Protein AF-A0A348WIV4-F1 (afdb_monomer_lite)

Organism: NCBI:txid314263

Structure (mmCIF, N/CA/C/O backbone):
data_AF-A0A348WIV4-F1
#
_entry.id   AF-A0A348WIV4-F1
#
loop_
_atom_site.group_PDB
_atom_site.id
_atom_site.type_symbol
_atom_site.label_atom_id
_atom_site.label_alt_id
_atom_site.label_comp_id
_atom_site.label_asym_id
_atom_site.label_entity_id
_atom_site.label_seq_id
_atom_site.pdbx_PDB_ins_code
_atom_site.Cartn_x
_atom_site.Cartn_y
_atom_site.Cartn_z
_atom_site.occupancy
_atom_site.B_iso_or_equiv
_atom_site.auth_seq_id
_atom_site.auth_comp_id
_atom_site.auth_asym_id
_atom_site.auth_atom_id
_atom_site.pdbx_PDB_model_num
ATOM 1 N N . ARG A 1 1 ? 4.131 1.039 16.145 1.00 70.94 1 ARG A N 1
ATOM 2 C CA . ARG A 1 1 ? 3.441 2.192 15.502 1.00 70.94 1 ARG A CA 1
ATOM 3 C C . ARG A 1 1 ? 1.922 1.985 15.383 1.00 70.94 1 ARG A C 1
ATOM 5 O O . ARG A 1 1 ? 1.262 2.872 14.855 1.00 70.94 1 ARG A O 1
ATOM 12 N N . ALA A 1 2 ? 1.355 0.913 15.951 1.00 74.00 2 ALA A N 1
ATOM 13 C CA . ALA A 1 2 ? -0.050 0.547 15.786 1.00 74.00 2 ALA A CA 1
ATOM 14 C C . ALA A 1 2 ? -1.025 1.697 16.085 1.00 74.00 2 ALA A C 1
ATOM 16 O O . ALA A 1 2 ? -1.843 2.014 15.235 1.00 74.00 2 ALA A O 1
ATOM 17 N N . ALA A 1 3 ? -0.842 2.409 17.204 1.00 81.69 3 ALA A N 1
ATOM 18 C CA . ALA A 1 3 ? -1.698 3.540 17.572 1.00 81.69 3 ALA A CA 1
ATOM 19 C C . ALA A 1 3 ? -1.727 4.668 16.517 1.00 81.69 3 ALA A C 1
ATOM 21 O O . ALA A 1 3 ? -2.785 5.215 16.238 1.00 81.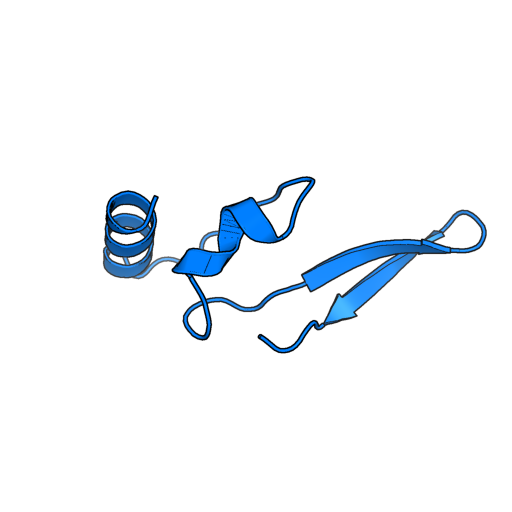69 3 ALA A O 1
ATOM 22 N N . LEU A 1 4 ? -0.592 4.972 15.872 1.00 84.88 4 LEU A N 1
ATOM 23 C CA . LEU A 1 4 ? -0.535 5.971 14.797 1.00 84.88 4 LEU A CA 1
ATOM 24 C C . LEU A 1 4 ? -1.310 5.498 13.560 1.00 84.88 4 LEU A C 1
ATOM 26 O O . LEU A 1 4 ? -2.015 6.278 12.929 1.00 84.88 4 LEU A O 1
ATOM 30 N N . TYR A 1 5 ? -1.174 4.222 13.199 1.00 86.50 5 TYR A N 1
ATOM 31 C CA . TYR A 1 5 ? -1.905 3.658 12.065 1.00 86.50 5 TYR A CA 1
ATOM 32 C C . TYR A 1 5 ? -3.404 3.569 12.333 1.00 86.50 5 TYR A C 1
ATOM 34 O O . TYR A 1 5 ? -4.196 3.818 11.428 1.00 86.50 5 TYR A O 1
ATOM 42 N N . ASP A 1 6 ? -3.792 3.287 13.573 1.00 84.62 6 ASP A N 1
ATOM 43 C CA . ASP A 1 6 ? -5.188 3.285 13.999 1.00 84.62 6 ASP A CA 1
ATOM 44 C C . ASP A 1 6 ? -5.798 4.687 13.889 1.00 84.62 6 ASP A C 1
ATOM 46 O O . ASP A 1 6 ? -6.891 4.831 13.343 1.00 84.62 6 ASP A O 1
ATOM 50 N N . GLU A 1 7 ? -5.069 5.724 14.313 1.00 86.75 7 GLU A N 1
ATOM 51 C CA . GLU A 1 7 ? -5.476 7.122 14.129 1.00 86.75 7 GLU A CA 1
ATOM 52 C C . GLU A 1 7 ? -5.621 7.486 12.643 1.00 86.75 7 GLU A C 1
ATOM 54 O O . GLU A 1 7 ? -6.632 8.069 12.255 1.00 86.75 7 GLU A O 1
ATOM 59 N N . ILE A 1 8 ? -4.668 7.089 11.790 1.00 86.56 8 ILE A N 1
ATOM 60 C CA . ILE A 1 8 ? -4.730 7.341 10.340 1.00 86.56 8 ILE A CA 1
ATOM 61 C C . ILE A 1 8 ? -5.945 6.650 9.709 1.00 86.56 8 ILE A C 1
ATOM 63 O O . ILE A 1 8 ? -6.660 7.271 8.923 1.00 86.56 8 ILE A O 1
ATOM 67 N N . CYS A 1 9 ? -6.220 5.393 10.064 1.00 85.81 9 CYS A N 1
ATOM 68 C CA . CYS A 1 9 ? -7.411 4.687 9.591 1.00 85.81 9 CYS A CA 1
ATOM 69 C C . CYS A 1 9 ? -8.705 5.352 10.089 1.00 85.81 9 CYS A C 1
ATOM 71 O O . CYS A 1 9 ? -9.679 5.439 9.340 1.00 85.81 9 CYS A O 1
ATOM 73 N N . ALA A 1 10 ? -8.719 5.842 11.332 1.00 88.50 10 ALA A N 1
ATOM 74 C CA . ALA A 1 10 ? -9.884 6.485 11.933 1.00 88.50 10 ALA A CA 1
ATOM 75 C C . ALA A 1 10 ? -10.237 7.837 11.288 1.00 88.50 10 ALA A C 1
ATOM 77 O O . ALA A 1 10 ? -11.396 8.248 11.348 1.00 88.50 10 ALA A O 1
ATOM 78 N N . LEU A 1 11 ? -9.284 8.506 10.626 1.00 90.06 11 LEU A N 1
ATOM 79 C CA . LEU A 1 11 ? -9.547 9.739 9.872 1.00 90.06 11 LEU A CA 1
ATOM 80 C C . LEU A 1 11 ? -10.504 9.527 8.686 1.00 90.06 11 LEU A C 1
ATOM 82 O O . LEU A 1 11 ? -11.078 10.498 8.196 1.00 90.06 11 LEU A O 1
ATOM 86 N N . GLY A 1 12 ? -10.672 8.287 8.206 1.00 85.12 12 GLY 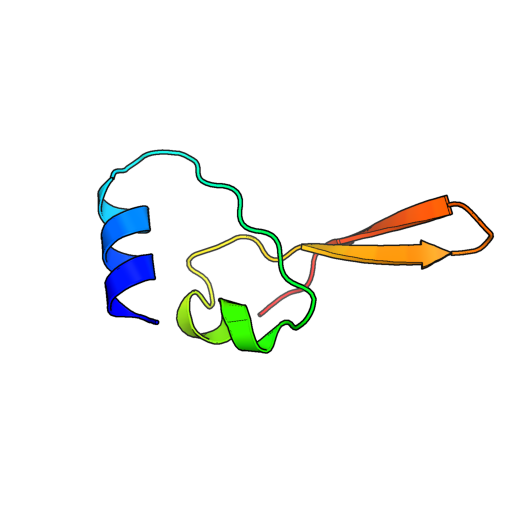A N 1
ATOM 87 C CA . GLY A 1 12 ? -11.573 7.966 7.094 1.00 85.12 12 GLY A CA 1
ATOM 88 C C . GLY A 1 12 ? -11.139 8.549 5.743 1.00 85.12 12 GLY A C 1
ATOM 89 O O . GLY A 1 12 ? -11.939 8.608 4.810 1.00 85.12 12 GLY A O 1
ATOM 90 N N . SER A 1 13 ? -9.887 8.997 5.633 1.00 87.38 13 SER A N 1
ATOM 91 C CA . SER A 1 13 ? -9.292 9.544 4.416 1.00 87.38 13 SER A CA 1
ATOM 92 C C . SER A 1 13 ? -8.352 8.534 3.756 1.00 87.38 13 SER A C 1
ATOM 94 O O . SER A 1 13 ? -7.888 7.578 4.377 1.00 87.38 13 SER A O 1
ATOM 96 N N . GLN A 1 14 ? -8.057 8.743 2.471 1.00 89.69 14 GLN A N 1
ATOM 97 C CA . GLN A 1 14 ? -7.015 7.979 1.795 1.00 89.69 14 GLN A CA 1
ATOM 98 C C . GLN A 1 14 ? -5.644 8.565 2.145 1.00 89.69 14 GLN A C 1
ATOM 100 O O . GLN A 1 14 ? -5.364 9.724 1.839 1.00 89.69 14 GLN A O 1
ATOM 105 N N . ALA A 1 15 ? -4.781 7.748 2.746 1.00 89.44 15 ALA A N 1
ATOM 106 C CA . ALA A 1 15 ? -3.404 8.103 3.065 1.00 89.44 15 ALA A CA 1
ATOM 107 C C . ALA A 1 15 ? -2.417 7.235 2.274 1.00 89.44 15 ALA A C 1
ATOM 109 O O . ALA A 1 15 ? -2.624 6.033 2.111 1.00 89.44 15 ALA A O 1
ATOM 110 N N . TRP A 1 16 ? -1.324 7.851 1.821 1.00 90.69 16 TRP A N 1
ATOM 111 C CA . TRP A 1 16 ? -0.180 7.170 1.215 1.00 90.69 16 TRP A CA 1
ATOM 112 C C . TRP A 1 16 ? 1.022 7.291 2.139 1.00 90.69 16 TRP A C 1
ATOM 114 O O . TRP A 1 16 ? 1.296 8.362 2.681 1.00 90.69 16 TRP A O 1
ATOM 124 N N . MET A 1 17 ? 1.750 6.195 2.305 1.00 90.38 17 MET A N 1
ATOM 125 C CA . MET A 1 17 ? 2.958 6.148 3.118 1.00 90.38 17 MET A CA 1
ATOM 126 C C . MET A 1 17 ? 4.044 5.432 2.328 1.00 90.38 17 MET A C 1
ATOM 128 O O . MET A 1 17 ? 3.765 4.474 1.614 1.00 90.38 17 MET A O 1
ATOM 132 N N . THR A 1 18 ? 5.278 5.914 2.438 1.00 93.56 18 THR A N 1
ATOM 133 C CA . THR A 1 18 ? 6.438 5.324 1.764 1.00 93.56 18 THR A CA 1
ATOM 134 C C . THR A 1 18 ? 7.526 5.046 2.787 1.00 93.56 18 THR A C 1
ATOM 136 O O . THR A 1 18 ? 7.646 5.743 3.797 1.00 93.56 18 THR A O 1
ATOM 139 N N . GLY A 1 19 ? 8.288 3.985 2.560 1.00 92.44 19 GLY A N 1
ATOM 140 C CA . GLY A 1 19 ? 9.356 3.548 3.446 1.00 92.44 19 GLY A CA 1
ATOM 141 C C . GLY A 1 19 ? 10.261 2.563 2.722 1.00 92.44 19 GLY A C 1
ATOM 142 O O . GLY A 1 19 ? 9.863 1.973 1.722 1.00 92.44 19 GLY A O 1
ATOM 143 N N . THR A 1 20 ? 11.488 2.410 3.208 1.00 90.44 20 THR A N 1
ATOM 144 C CA . THR A 1 20 ? 12.514 1.566 2.574 1.00 90.44 20 THR A CA 1
ATOM 145 C C . THR A 1 20 ? 12.498 0.113 3.050 1.00 90.44 20 THR A C 1
ATOM 147 O O . THR A 1 20 ? 13.237 -0.697 2.505 1.00 90.44 20 THR A O 1
ATOM 150 N N . GLY A 1 21 ? 11.692 -0.216 4.064 1.00 87.19 21 GLY A N 1
ATOM 151 C CA . GLY A 1 21 ? 11.581 -1.561 4.628 1.00 87.19 21 GLY A CA 1
ATOM 152 C C . GLY A 1 21 ? 10.123 -1.933 4.930 1.00 87.19 21 GLY A C 1
ATOM 153 O O . GLY A 1 21 ? 9.378 -1.081 5.434 1.00 87.19 21 GLY A O 1
ATOM 154 N N . PRO A 1 22 ? 9.686 -3.170 4.624 1.00 86.56 22 PRO A N 1
ATOM 155 C CA . PRO A 1 22 ? 8.311 -3.617 4.859 1.00 86.56 22 PRO A CA 1
ATOM 156 C C . PRO A 1 22 ? 7.949 -3.691 6.351 1.00 86.56 22 PRO A C 1
ATOM 158 O O . PRO A 1 22 ? 6.786 -3.516 6.717 1.00 86.56 22 PRO A O 1
ATOM 161 N N . GLU A 1 23 ? 8.929 -3.879 7.238 1.00 89.94 23 GLU A N 1
ATOM 162 C CA . GLU A 1 23 ? 8.746 -3.931 8.692 1.00 89.94 23 GLU A CA 1
ATOM 163 C C . GLU A 1 23 ? 8.185 -2.631 9.278 1.00 89.94 23 GLU A C 1
ATOM 165 O O . GLU A 1 23 ? 7.540 -2.652 10.327 1.00 89.94 23 GLU A O 1
ATOM 170 N N . LEU A 1 24 ? 8.370 -1.504 8.580 1.00 88.00 24 LEU A N 1
ATOM 171 C CA . LEU A 1 24 ? 7.780 -0.226 8.968 1.00 88.00 24 LEU A CA 1
ATOM 172 C C . LEU A 1 24 ? 6.250 -0.275 8.926 1.00 88.00 24 LEU A C 1
ATOM 174 O O . LEU A 1 24 ? 5.616 0.445 9.689 1.00 88.00 24 LEU A O 1
ATOM 178 N N . PHE A 1 25 ? 5.672 -1.135 8.084 1.00 89.06 25 PHE A N 1
ATOM 179 C CA . PHE A 1 25 ? 4.237 -1.197 7.800 1.00 89.06 25 PHE A CA 1
ATOM 180 C C . PHE A 1 25 ? 3.565 -2.483 8.290 1.00 89.06 25 PHE A C 1
ATOM 182 O O . PHE A 1 25 ? 2.349 -2.607 8.178 1.00 89.06 25 PHE A O 1
ATOM 189 N N . ALA A 1 26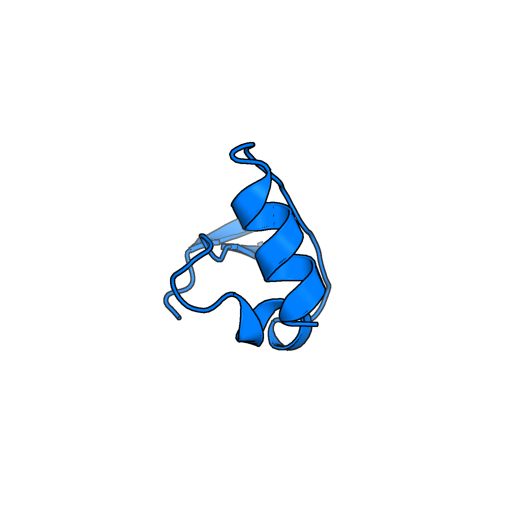 ? 4.313 -3.414 8.891 1.00 87.88 26 ALA A N 1
ATOM 190 C CA . ALA A 1 26 ? 3.807 -4.727 9.302 1.00 87.88 26 ALA A CA 1
ATOM 191 C C . ALA A 1 26 ? 2.541 -4.669 10.186 1.00 87.88 26 ALA A C 1
ATOM 193 O O . ALA A 1 26 ? 1.667 -5.523 10.078 1.00 87.88 26 ALA A O 1
ATOM 194 N N . GLU A 1 27 ? 2.400 -3.642 11.029 1.00 89.38 27 GLU A N 1
ATOM 195 C CA . GLU A 1 27 ? 1.233 -3.459 11.909 1.00 89.38 27 GLU A CA 1
ATOM 196 C C . GLU A 1 27 ? -0.053 -3.008 11.180 1.00 89.38 27 GLU A C 1
ATOM 198 O O . GLU A 1 27 ? -1.143 -3.060 11.761 1.00 89.38 27 GLU A O 1
ATOM 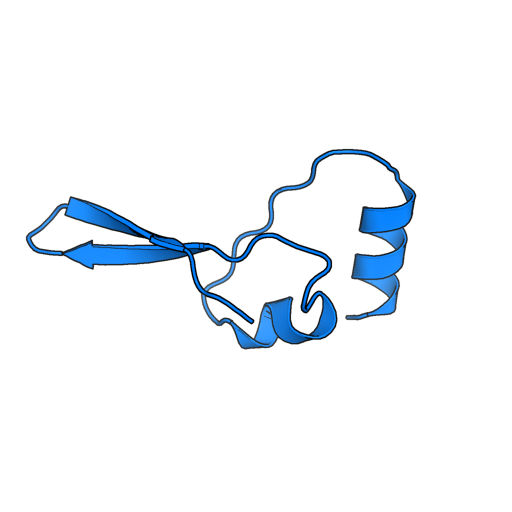203 N N . LEU A 1 28 ? 0.038 -2.553 9.923 1.00 88.31 28 LEU A N 1
ATOM 204 C CA . LEU A 1 28 ? -1.146 -2.302 9.092 1.00 88.31 28 LEU A CA 1
ATOM 205 C C . LEU A 1 28 ? -1.773 -3.618 8.634 1.00 88.31 28 LEU A C 1
ATOM 207 O O . LEU A 1 28 ? -3.001 -3.715 8.594 1.00 88.31 28 LEU A O 1
ATOM 211 N N . GLY A 1 29 ? -0.949 -4.628 8.336 1.00 86.44 29 GLY A N 1
ATOM 212 C CA . GLY A 1 29 ? -1.399 -5.929 7.840 1.00 86.44 29 GLY A CA 1
ATOM 213 C C . GLY A 1 29 ? -2.409 -5.782 6.697 1.00 86.44 29 GLY A C 1
ATOM 214 O O . GLY A 1 29 ? -2.232 -4.970 5.794 1.00 86.44 29 GLY A O 1
ATOM 215 N N . ALA A 1 30 ? -3.534 -6.490 6.779 1.00 87.19 30 ALA A N 1
ATOM 216 C CA . ALA A 1 30 ? -4.588 -6.440 5.761 1.00 87.19 30 ALA A CA 1
ATOM 217 C C . ALA A 1 30 ? -5.363 -5.102 5.676 1.00 87.19 30 ALA A C 1
ATOM 219 O O . ALA A 1 30 ? -6.227 -4.951 4.814 1.00 87.19 30 ALA A O 1
ATOM 220 N N . ARG A 1 31 ? -5.100 -4.125 6.559 1.00 89.75 31 ARG A N 1
ATOM 221 C CA . ARG A 1 31 ? -5.805 -2.825 6.570 1.00 89.75 31 ARG A CA 1
ATOM 222 C C . ARG A 1 31 ? -5.272 -1.830 5.538 1.00 89.75 31 ARG A C 1
ATOM 224 O O . ARG A 1 31 ? -5.876 -0.777 5.355 1.00 89.75 31 ARG A O 1
ATOM 231 N N . ALA A 1 32 ? -4.158 -2.144 4.879 1.00 90.94 32 ALA A N 1
ATOM 232 C CA . ALA A 1 32 ? -3.573 -1.325 3.826 1.00 90.94 32 ALA A CA 1
ATOM 233 C C . ALA A 1 32 ? -3.230 -2.171 2.596 1.00 90.94 32 ALA A C 1
ATOM 235 O O . ALA A 1 32 ? -2.875 -3.346 2.703 1.00 90.94 32 ALA A O 1
ATOM 236 N N . GLN A 1 33 ? -3.288 -1.549 1.418 1.00 91.81 33 GLN A N 1
ATOM 237 C CA . GLN A 1 33 ? -2.707 -2.131 0.214 1.00 91.81 33 GLN A CA 1
ATOM 238 C C . GLN A 1 33 ? -1.186 -1.980 0.278 1.00 91.81 33 GLN A C 1
ATOM 240 O O . GLN A 1 33 ? -0.678 -0.876 0.472 1.00 91.81 33 GLN A O 1
ATOM 245 N N . HIS A 1 34 ? -0.473 -3.086 0.083 1.00 92.88 34 HIS A N 1
ATOM 246 C CA . HIS A 1 34 ? 0.982 -3.106 0.083 1.00 92.88 34 HIS A CA 1
ATOM 247 C C . HIS A 1 34 ? 1.507 -3.179 -1.347 1.00 92.88 34 HIS A C 1
ATOM 249 O O . HIS A 1 34 ? 1.103 -4.027 -2.148 1.00 92.88 34 HIS A O 1
ATOM 255 N N . VAL A 1 35 ? 2.404 -2.251 -1.661 1.00 94.00 35 VAL A N 1
ATOM 256 C CA . VAL A 1 35 ? 3.016 -2.111 -2.976 1.00 94.00 35 VAL A CA 1
ATOM 257 C C . VAL A 1 35 ? 4.520 -1.993 -2.789 1.00 94.00 35 VAL A C 1
ATOM 259 O O . VAL A 1 35 ? 4.989 -1.116 -2.065 1.00 94.00 35 VAL A O 1
ATOM 262 N N . GLU A 1 36 ? 5.263 -2.868 -3.453 1.00 94.12 36 GLU A N 1
ATOM 263 C CA . GLU A 1 36 ? 6.712 -2.772 -3.567 1.00 94.12 36 GLU A CA 1
ATOM 264 C C . GLU A 1 36 ? 7.055 -2.080 -4.885 1.00 94.12 36 GLU A C 1
ATOM 266 O O . GLU A 1 36 ? 6.526 -2.426 -5.945 1.00 94.12 36 GLU A O 1
ATOM 271 N N . VAL A 1 37 ? 7.942 -1.092 -4.813 1.00 94.38 37 VAL A N 1
ATOM 272 C CA . VAL A 1 37 ? 8.532 -0.462 -5.992 1.00 94.38 37 VAL A CA 1
ATOM 273 C C . VAL A 1 37 ? 9.993 -0.870 -6.042 1.00 94.38 37 VAL A C 1
ATOM 275 O O . VAL A 1 37 ? 10.744 -0.582 -5.108 1.00 94.38 37 VAL A O 1
ATOM 278 N N . ARG A 1 38 ? 10.394 -1.522 -7.131 1.00 94.56 38 ARG A N 1
ATOM 279 C CA . ARG A 1 38 ? 11.772 -1.969 -7.353 1.00 94.56 38 ARG A CA 1
ATOM 280 C C . ARG A 1 38 ? 12.302 -1.461 -8.684 1.00 94.56 38 ARG A C 1
ATOM 282 O O . ARG A 1 38 ? 11.538 -1.108 -9.577 1.00 94.56 38 ARG A O 1
ATOM 289 N N . GLU A 1 39 ? 13.618 -1.421 -8.813 1.00 96.31 39 GLU A N 1
ATOM 290 C CA . GLU A 1 39 ? 14.275 -1.114 -10.080 1.00 96.31 39 GLU A CA 1
ATOM 291 C C . GLU A 1 39 ? 14.428 -2.399 -10.905 1.00 96.31 39 GLU A C 1
ATOM 293 O O . GLU A 1 39 ? 14.759 -3.462 -10.377 1.00 96.31 39 GLU A O 1
ATOM 298 N N . THR A 1 40 ? 14.124 -2.325 -12.197 1.00 97.00 40 THR A N 1
ATOM 299 C CA . THR A 1 40 ? 14.336 -3.406 -13.161 1.00 97.00 40 THR A CA 1
ATOM 300 C C . THR A 1 40 ? 14.719 -2.820 -14.519 1.00 97.00 40 THR A C 1
ATOM 302 O O . THR A 1 40 ? 13.911 -2.177 -15.187 1.00 97.00 40 THR A O 1
ATOM 305 N N . ALA A 1 41 ? 15.962 -3.068 -14.943 1.00 96.19 41 ALA A N 1
ATOM 306 C CA . ALA A 1 41 ? 16.521 -2.640 -16.230 1.00 96.19 41 ALA A CA 1
ATOM 307 C C . ALA A 1 41 ? 16.434 -1.119 -16.508 1.00 96.19 41 ALA A C 1
ATOM 309 O O . ALA A 1 41 ? 16.159 -0.688 -17.628 1.00 96.19 41 ALA A O 1
ATOM 310 N N . GLY A 1 42 ? 16.687 -0.300 -15.492 1.00 97.00 42 GLY A N 1
ATOM 311 C CA . GLY A 1 42 ? 16.620 1.160 -15.518 1.00 97.00 42 GLY A CA 1
ATOM 312 C C . GLY A 1 42 ? 15.210 1.732 -15.352 1.00 97.00 42 GLY A C 1
ATOM 313 O O . GLY A 1 42 ? 15.048 2.948 -15.450 1.00 97.00 42 GLY A O 1
ATOM 314 N N . ALA A 1 43 ? 14.197 0.893 -15.113 1.00 97.31 43 ALA A N 1
ATOM 315 C CA . ALA A 1 43 ? 12.806 1.304 -14.949 1.00 97.31 43 ALA A CA 1
ATOM 316 C C . ALA A 1 43 ? 12.272 0.961 -13.551 1.00 97.31 43 ALA A C 1
ATOM 318 O O . ALA A 1 43 ? 12.672 -0.030 -12.944 1.00 97.31 43 ALA A O 1
ATOM 319 N N . SER A 1 44 ? 11.335 1.767 -13.052 1.00 97.19 44 SER A N 1
ATOM 320 C CA . SER A 1 44 ? 10.597 1.448 -11.828 1.00 97.19 44 SER A CA 1
ATOM 321 C C . SER A 1 44 ? 9.486 0.448 -12.138 1.00 97.19 44 SER A C 1
ATOM 323 O O . SER A 1 44 ? 8.572 0.751 -12.907 1.00 97.19 44 SER A O 1
ATOM 325 N N . G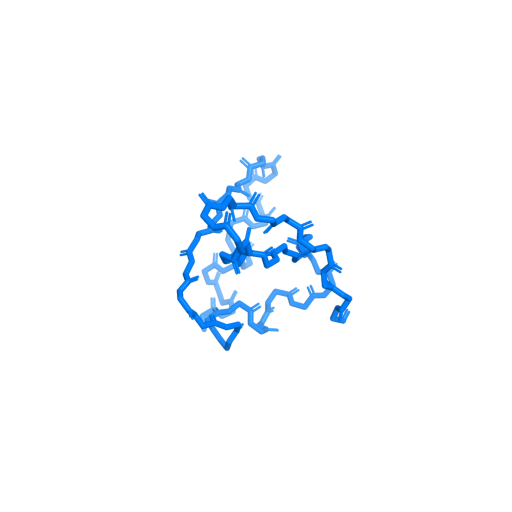LU A 1 45 ? 9.546 -0.724 -11.517 1.00 97.38 45 GLU A N 1
ATOM 326 C CA . GLU A 1 45 ? 8.507 -1.748 -11.559 1.00 97.38 45 GLU A CA 1
ATOM 327 C C . GLU A 1 45 ? 7.692 -1.718 -10.261 1.00 97.38 45 GLU A C 1
ATOM 329 O O . GLU A 1 45 ? 8.240 -1.584 -9.165 1.00 97.38 45 GLU A O 1
ATOM 334 N N . VAL A 1 46 ? 6.373 -1.851 -10.397 1.00 95.62 46 VAL A N 1
ATOM 335 C CA . VAL A 1 46 ? 5.421 -1.884 -9.285 1.00 95.62 46 VAL A CA 1
ATOM 336 C C . VAL A 1 46 ? 4.891 -3.304 -9.125 1.00 95.62 46 VAL A C 1
ATOM 338 O O . VAL A 1 46 ? 4.325 -3.860 -10.067 1.00 95.62 46 VAL A O 1
ATOM 341 N N . VAL A 1 47 ? 5.019 -3.868 -7.925 1.00 94.44 47 VAL A N 1
ATOM 342 C CA . VAL A 1 47 ? 4.518 -5.205 -7.588 1.00 94.44 47 VAL A CA 1
ATOM 343 C C . VAL A 1 47 ? 3.567 -5.104 -6.401 1.00 94.44 47 VAL A C 1
ATOM 345 O O . VAL A 1 47 ? 3.901 -4.532 -5.364 1.00 94.44 47 VAL A O 1
ATOM 348 N N . GLN A 1 48 ? 2.366 -5.668 -6.537 1.00 91.94 48 GLN A N 1
ATOM 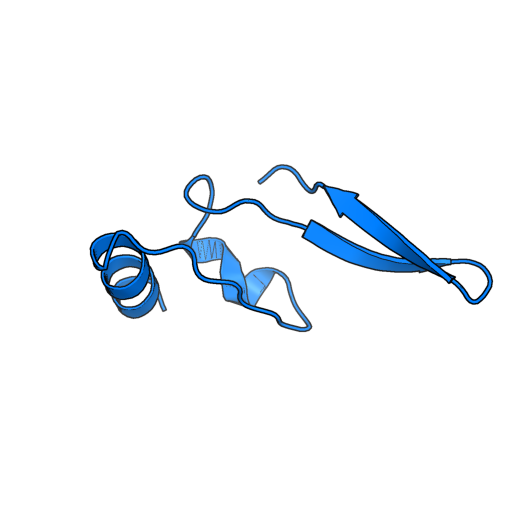349 C CA . GLN A 1 48 ? 1.450 -5.794 -5.407 1.00 91.94 48 GLN A CA 1
ATOM 350 C C . GLN A 1 48 ? 1.889 -6.971 -4.536 1.00 91.94 48 GLN A C 1
ATOM 352 O O . GLN A 1 48 ? 1.981 -8.102 -5.017 1.00 91.94 48 GLN A O 1
ATOM 357 N N . VAL A 1 49 ? 2.135 -6.705 -3.257 1.00 86.69 49 VAL A N 1
ATOM 358 C CA . VAL A 1 49 ? 2.594 -7.718 -2.304 1.00 86.69 49 VAL A CA 1
ATOM 359 C C . VAL A 1 49 ? 1.418 -8.105 -1.413 1.00 86.69 49 VAL A C 1
ATOM 361 O O . VAL A 1 49 ? 0.764 -7.243 -0.830 1.00 86.69 49 VAL A O 1
ATOM 364 N N . GLY A 1 50 ? 1.110 -9.401 -1.344 1.00 76.62 50 GLY A N 1
ATOM 365 C CA . GLY A 1 50 ? 0.137 -9.922 -0.385 1.00 76.62 50 GLY A CA 1
ATOM 366 C C . GLY A 1 50 ? 0.783 -10.053 0.992 1.00 76.62 50 GLY A C 1
ATOM 367 O O . GLY A 1 50 ? 1.819 -10.706 1.102 1.00 76.62 50 GLY A O 1
ATOM 368 N N . ILE A 1 51 ? 0.177 -9.437 2.010 1.00 64.62 51 ILE A N 1
ATOM 369 C CA . ILE A 1 51 ? 0.467 -9.672 3.434 1.00 64.62 51 ILE A CA 1
ATOM 370 C C . ILE A 1 51 ? -0.704 -10.434 4.041 1.00 64.62 51 ILE A C 1
ATOM 372 O O . ILE A 1 51 ? -1.857 -10.032 3.758 1.00 64.62 51 ILE A O 1
#

pLDDT: mean 89.02, std 6.51, range [64.62, 97.38]

Radius of gyration: 12.59 Å; chains: 1; bounding box: 28×20×34 Å

Foldseek 3Di:
DLVVVVVVVVVVDDDDDDDDDCVVVVSCQPVDWDWDWDDDPNDTDIDGDHD

Secondary structure (DSSP, 8-state):
-HHHHHHHHHTTS------SSGGGTTTTGGGS-EEEEEEETTEEEEEEE--

Sequence (51 aa):
RAALYDEICALGSQAWMTGTGPELFAELGARAQHVEVRETAGASEVVQVGI